Protein AF-A0A7D9K1Y2-F1 (afdb_monomer_lite)

Foldseek 3Di:
DDDDPDDDDDDQPLVVLVVLVVVVCLRLPPPDPSVVVPPSVVVSLVVVCVVRVHDSVVSNVSSVVVSCVVVVVVPPPDD

Sequence (79 aa):
MVEATESTSTEFDKEFFIEEVRQLSCLWDTNSSLYKDRTVKSNAWKKLSEIFDRDVDFLQRQLKNVKDSLKDVSTRGPR

pLDDT: mean 74.7, std 13.66, range [41.94, 90.38]

InterPro domains:
  IPR006578 MADF domain [PF10545] (17-71)
  IPR006578 MADF domain [PS51029] (16-79)

Secondary structure (DSSP, 8-state):
---------S---HHHHHHHHHH-HHHH-SSSHHHH-HHHHHHHHHHHHHHHT--HHHHHHHHHHHHHHHHHTTT----

Radius of gyration: 15.17 Å; chains: 1; bounding box: 28×42×43 Å

Structure (mmCIF, N/CA/C/O backbone):
data_AF-A0A7D9K1Y2-F1
#
_entry.id   AF-A0A7D9K1Y2-F1
#
loop_
_atom_site.group_PDB
_atom_site.id
_atom_site.type_symbol
_atom_site.label_atom_id
_atom_site.label_alt_id
_atom_site.label_comp_id
_atom_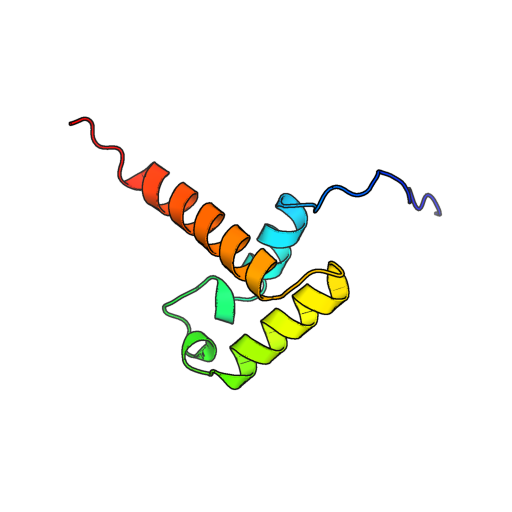site.label_asym_id
_atom_site.label_entity_id
_atom_site.label_seq_id
_atom_site.pdbx_PDB_ins_code
_atom_site.Cartn_x
_atom_site.Cartn_y
_atom_site.Cartn_z
_atom_site.occupancy
_atom_site.B_iso_or_equiv
_atom_site.auth_seq_id
_atom_site.auth_comp_id
_atom_site.auth_asym_id
_atom_site.auth_atom_id
_atom_site.pdbx_PDB_model_num
ATOM 1 N N . MET A 1 1 ? 5.326 30.539 13.395 1.00 49.72 1 MET A N 1
ATOM 2 C CA . MET A 1 1 ? 5.154 29.089 13.167 1.00 49.72 1 MET A CA 1
ATOM 3 C C . MET A 1 1 ? 3.672 28.836 13.013 1.00 49.72 1 MET A C 1
ATOM 5 O O . MET A 1 1 ? 3.023 28.704 14.032 1.00 49.72 1 MET A O 1
ATOM 9 N N . VAL A 1 2 ? 3.145 28.893 11.792 1.00 72.56 2 VAL A N 1
ATOM 10 C CA . VAL A 1 2 ? 1.917 28.211 11.347 1.00 72.56 2 VAL A CA 1
ATOM 11 C C . VAL A 1 2 ? 1.678 28.639 9.904 1.00 72.56 2 VAL A C 1
ATOM 13 O O . VAL A 1 2 ? 1.136 29.708 9.694 1.00 72.56 2 VAL A O 1
ATOM 16 N N . GLU A 1 3 ? 2.081 27.835 8.925 1.00 44.31 3 GLU A N 1
ATOM 17 C CA . GLU A 1 3 ? 1.471 27.894 7.589 1.00 44.31 3 GLU A CA 1
ATOM 18 C C . GLU A 1 3 ? 1.299 26.456 7.108 1.00 44.31 3 GLU A C 1
ATOM 20 O O . GLU A 1 3 ? 2.122 25.886 6.396 1.00 44.31 3 GLU A O 1
ATOM 25 N N . ALA A 1 4 ? 0.230 25.845 7.622 1.00 65.19 4 ALA A N 1
ATOM 26 C CA . ALA A 1 4 ? -0.399 24.694 7.009 1.00 65.19 4 ALA A CA 1
ATOM 27 C C . ALA A 1 4 ? -0.961 25.162 5.663 1.00 65.19 4 ALA A C 1
ATOM 29 O O . ALA A 1 4 ? -1.918 25.933 5.621 1.00 65.19 4 ALA A O 1
ATOM 30 N N . THR A 1 5 ? -0.337 24.737 4.570 1.00 55.59 5 THR A N 1
ATOM 31 C CA . THR A 1 5 ? -0.915 24.847 3.231 1.00 55.59 5 THR A CA 1
ATOM 32 C C . THR A 1 5 ? -1.650 23.546 2.932 1.00 55.59 5 THR A C 1
ATOM 34 O O . THR A 1 5 ? -1.180 22.670 2.217 1.00 55.59 5 THR A O 1
ATOM 37 N N . GLU A 1 6 ? -2.829 23.413 3.541 1.00 69.38 6 GLU A N 1
ATOM 38 C CA . GLU A 1 6 ? -3.893 22.588 2.978 1.00 69.38 6 GLU A CA 1
ATOM 39 C C . GLU A 1 6 ? -4.411 23.283 1.718 1.00 69.38 6 GLU A C 1
ATOM 41 O O . GLU A 1 6 ? -4.855 24.430 1.791 1.00 69.38 6 GLU A O 1
ATOM 46 N N . SER A 1 7 ? -4.380 22.563 0.593 1.00 69.00 7 SER A N 1
ATOM 47 C CA . SER A 1 7 ? -5.351 22.572 -0.518 1.00 69.00 7 SER A CA 1
ATOM 48 C C . SER A 1 7 ? -4.659 22.553 -1.880 1.00 69.00 7 SER A C 1
ATOM 50 O O . SER A 1 7 ? -4.491 23.591 -2.514 1.00 69.00 7 SER A O 1
ATOM 52 N N . THR A 1 8 ? -4.390 21.351 -2.396 1.00 41.94 8 THR A N 1
ATOM 53 C CA . THR A 1 8 ? -4.593 21.121 -3.831 1.00 41.94 8 THR A CA 1
ATOM 54 C C . THR A 1 8 ? -5.281 19.776 -4.028 1.00 41.94 8 THR A C 1
ATOM 56 O O . THR A 1 8 ? -4.752 18.739 -3.655 1.00 41.94 8 THR A O 1
ATOM 59 N N . SER A 1 9 ? -6.517 19.862 -4.522 1.00 48.50 9 SER A N 1
ATOM 60 C CA . SER A 1 9 ? -7.254 18.913 -5.359 1.00 48.50 9 SER A CA 1
ATOM 61 C C . SER A 1 9 ? -6.791 17.460 -5.399 1.00 48.50 9 SER A C 1
ATOM 63 O O . SER A 1 9 ? -5.717 17.191 -5.900 1.00 48.50 9 SER A O 1
ATOM 65 N N . THR A 1 10 ? -7.690 16.547 -5.013 1.00 55.12 10 THR A N 1
ATOM 66 C CA . THR A 1 10 ? -8.161 15.339 -5.741 1.00 55.12 10 THR A CA 1
ATOM 67 C C . THR A 1 10 ? -7.237 14.600 -6.727 1.00 55.12 10 THR A C 1
ATOM 69 O O . THR A 1 10 ? -7.717 13.894 -7.610 1.00 55.12 10 THR A O 1
ATOM 72 N N . GLU A 1 11 ? -5.930 14.688 -6.595 1.00 61.78 11 GLU A N 1
ATOM 73 C CA . GLU A 1 11 ? -4.953 14.038 -7.443 1.00 61.78 11 GLU A CA 1
ATOM 74 C C . GLU A 1 11 ? -4.117 13.195 -6.509 1.00 61.78 11 GLU A C 1
ATOM 76 O O . GLU A 1 11 ? -3.442 13.678 -5.616 1.00 61.78 11 GLU A O 1
ATOM 81 N N . PHE A 1 12 ? -4.278 11.886 -6.648 1.00 70.12 12 PHE A N 1
ATOM 82 C CA . PHE A 1 12 ? -3.503 10.915 -5.904 1.00 70.12 12 PHE A CA 1
ATOM 83 C C . PHE A 1 12 ? -2.012 11.264 -6.034 1.00 70.12 12 PHE A C 1
ATOM 85 O O . PHE A 1 12 ? -1.447 11.085 -7.118 1.00 70.12 12 PHE A O 1
ATOM 92 N N . ASP A 1 13 ? -1.409 11.759 -4.948 1.00 79.75 13 ASP A N 1
ATOM 93 C CA . ASP A 1 13 ? 0.008 12.104 -4.863 1.00 79.75 13 ASP A CA 1
ATOM 94 C C . ASP A 1 13 ? 0.844 10.835 -5.006 1.00 79.75 13 ASP A C 1
ATOM 96 O O . ASP A 1 13 ? 1.190 10.144 -4.045 1.00 79.75 13 ASP A O 1
ATOM 100 N N . LYS A 1 14 ? 1.137 10.490 -6.262 1.00 79.81 14 LYS A N 1
ATOM 101 C CA . LYS A 1 14 ? 1.949 9.323 -6.617 1.00 79.81 14 LYS A CA 1
ATOM 102 C C . LYS A 1 14 ? 3.317 9.418 -5.956 1.00 79.81 14 LYS A C 1
ATOM 104 O O . LYS A 1 14 ? 3.840 8.392 -5.549 1.00 79.81 14 LYS A O 1
ATOM 109 N N . GLU A 1 15 ? 3.881 10.617 -5.851 1.00 82.19 15 GLU A N 1
ATOM 110 C CA . GLU A 1 15 ? 5.182 10.854 -5.221 1.00 82.19 15 GLU A CA 1
ATOM 111 C C . GLU A 1 15 ? 5.136 10.480 -3.737 1.00 82.19 15 GLU A C 1
ATOM 113 O O . GLU A 1 15 ? 5.869 9.582 -3.320 1.00 82.19 15 GLU A O 1
ATOM 118 N N . PHE A 1 16 ? 4.170 11.028 -2.992 1.00 84.75 16 PHE A N 1
ATOM 119 C CA . PHE A 1 16 ? 3.947 10.689 -1.585 1.00 84.75 16 PHE A CA 1
ATOM 120 C C . PHE A 1 16 ? 3.634 9.195 -1.386 1.00 84.75 16 PHE A C 1
ATOM 122 O O . PHE A 1 16 ? 4.168 8.543 -0.490 1.00 84.75 16 PHE A O 1
ATOM 129 N N . PHE A 1 17 ? 2.830 8.597 -2.271 1.00 85.75 17 PHE A N 1
ATOM 130 C CA . PHE A 1 17 ? 2.554 7.158 -2.254 1.00 85.75 17 PHE A CA 1
ATOM 131 C C . PHE A 1 17 ? 3.816 6.316 -2.445 1.00 85.75 17 PHE A C 1
ATOM 133 O O . PHE A 1 17 ? 4.005 5.309 -1.763 1.00 85.75 17 PHE A O 1
ATOM 140 N N . ILE A 1 18 ? 4.693 6.701 -3.370 1.00 84.19 18 ILE A N 1
ATOM 141 C CA . ILE A 1 18 ? 5.948 5.989 -3.609 1.00 84.19 18 ILE A CA 1
ATOM 142 C C . ILE A 1 18 ? 6.865 6.120 -2.396 1.00 84.19 18 ILE A C 1
ATOM 144 O O . ILE A 1 18 ? 7.505 5.135 -2.034 1.00 84.19 18 ILE A O 1
ATOM 148 N N . GLU A 1 19 ? 6.925 7.286 -1.754 1.00 86.12 19 GLU A N 1
ATOM 149 C CA . GLU A 1 19 ? 7.698 7.485 -0.526 1.00 86.12 19 GLU A CA 1
ATOM 150 C C . GLU A 1 19 ? 7.187 6.606 0.620 1.00 86.12 19 GLU A C 1
ATOM 152 O O . GLU A 1 19 ? 7.974 5.864 1.211 1.00 86.12 19 GLU A O 1
ATOM 157 N N . GLU A 1 20 ? 5.879 6.593 0.877 1.00 86.31 20 GLU A N 1
ATOM 158 C CA . GLU A 1 20 ? 5.264 5.729 1.892 1.00 86.31 20 GLU A CA 1
ATOM 159 C C . GLU A 1 20 ? 5.495 4.242 1.595 1.00 86.31 20 GLU A C 1
ATOM 161 O O . GLU A 1 20 ? 5.901 3.467 2.465 1.00 86.31 20 GLU A O 1
ATOM 166 N N . VAL A 1 21 ? 5.320 3.812 0.342 1.00 84.69 21 VAL A N 1
ATOM 167 C CA . VAL A 1 21 ? 5.576 2.415 -0.025 1.00 84.69 21 VAL A CA 1
ATOM 168 C C . VAL A 1 21 ? 7.066 2.068 0.050 1.00 84.69 21 VAL A C 1
ATOM 170 O O . VAL A 1 21 ? 7.400 0.939 0.407 1.00 84.69 21 VAL A O 1
ATOM 173 N N . ARG A 1 22 ? 7.976 3.003 -0.246 1.00 82.25 22 ARG A N 1
ATOM 174 C CA . ARG A 1 22 ? 9.428 2.805 -0.084 1.00 82.25 22 ARG A CA 1
ATOM 175 C C . ARG A 1 22 ? 9.828 2.686 1.384 1.00 82.25 22 ARG A C 1
ATOM 177 O O . ARG A 1 22 ? 10.701 1.874 1.686 1.00 82.25 22 ARG A O 1
ATOM 184 N N . GLN A 1 23 ? 9.191 3.437 2.283 1.00 80.94 23 GLN A N 1
ATOM 185 C CA . GLN A 1 23 ? 9.363 3.272 3.732 1.00 80.94 23 GLN A CA 1
ATOM 186 C C . GLN A 1 23 ? 8.876 1.889 4.195 1.00 80.94 23 GLN A C 1
ATOM 188 O O . GLN A 1 23 ? 9.472 1.255 5.069 1.00 80.94 23 GLN A O 1
ATOM 193 N N . LEU A 1 24 ? 7.833 1.365 3.550 1.00 81.25 24 LEU A N 1
ATOM 194 C CA . LEU A 1 24 ? 7.316 0.018 3.762 1.00 81.25 24 LEU A CA 1
ATOM 195 C C . LEU A 1 24 ? 8.137 -1.018 2.972 1.00 81.25 24 LEU A C 1
ATOM 197 O O . LEU A 1 24 ? 7.696 -1.562 1.955 1.00 81.25 24 LEU A O 1
ATOM 201 N N . SER A 1 25 ? 9.317 -1.371 3.497 1.00 68.44 25 SER A N 1
ATOM 202 C CA . SER A 1 25 ? 10.198 -2.421 2.939 1.00 68.44 25 SER A CA 1
ATOM 203 C C . SER A 1 25 ? 9.459 -3.740 2.642 1.00 68.44 25 SER A C 1
ATOM 205 O O . SER A 1 25 ? 9.769 -4.415 1.669 1.00 68.44 25 SER A O 1
ATOM 207 N N . CYS A 1 26 ? 8.393 -4.053 3.383 1.00 74.75 26 CYS A N 1
ATOM 208 C CA . CYS A 1 26 ? 7.526 -5.222 3.183 1.00 74.75 26 CYS A CA 1
ATOM 209 C C . CYS A 1 26 ? 6.756 -5.234 1.843 1.00 74.75 26 CYS A C 1
ATOM 211 O O . CYS A 1 26 ? 6.252 -6.276 1.429 1.00 74.75 26 CYS A O 1
ATOM 213 N N . LEU A 1 27 ? 6.588 -4.078 1.193 1.00 75.19 27 LEU A N 1
ATOM 214 C CA . LEU A 1 27 ? 5.853 -3.906 -0.067 1.00 75.19 27 LEU A CA 1
ATOM 215 C C . LEU A 1 27 ? 6.786 -3.615 -1.243 1.00 75.19 27 LEU A C 1
ATOM 217 O O . LEU A 1 27 ? 6.600 -4.138 -2.354 1.00 75.19 27 LEU A O 1
ATOM 221 N N . TRP A 1 28 ? 7.787 -2.774 -0.998 1.00 78.00 28 TRP A N 1
ATOM 222 C CA . TRP A 1 28 ? 8.771 -2.396 -1.997 1.00 78.00 28 TRP A CA 1
ATOM 223 C C . TRP A 1 28 ? 9.787 -3.507 -2.238 1.00 78.00 28 TRP A C 1
ATOM 225 O O . TRP A 1 28 ? 9.936 -3.977 -3.375 1.00 78.00 28 TRP A O 1
ATOM 235 N N . ASP A 1 29 ? 10.422 -3.960 -1.159 1.00 71.88 29 ASP A N 1
ATOM 236 C CA . ASP A 1 29 ? 11.537 -4.885 -1.198 1.00 71.88 29 ASP A CA 1
ATOM 237 C C . ASP A 1 29 ? 11.036 -6.329 -1.205 1.00 71.88 29 ASP A C 1
ATOM 239 O O . ASP A 1 29 ? 10.297 -6.777 -0.336 1.00 71.88 29 ASP A O 1
ATOM 243 N N . THR A 1 30 ? 11.404 -7.060 -2.254 1.00 66.31 30 THR A N 1
ATOM 244 C CA . THR A 1 30 ? 10.971 -8.455 -2.453 1.00 66.31 30 THR A CA 1
ATOM 245 C C . THR A 1 30 ? 11.933 -9.446 -1.776 1.00 66.31 30 THR A C 1
ATOM 247 O O . THR A 1 30 ? 11.624 -10.631 -1.697 1.00 66.31 30 THR A O 1
ATOM 250 N N . ASN A 1 31 ? 13.090 -8.973 -1.295 1.00 64.94 31 ASN A N 1
ATOM 251 C CA . ASN A 1 31 ? 14.098 -9.762 -0.579 1.00 64.94 31 ASN A CA 1
ATOM 252 C C . ASN A 1 31 ? 13.928 -9.704 0.947 1.00 64.94 31 ASN A C 1
ATOM 254 O O . ASN A 1 31 ? 14.456 -10.555 1.657 1.00 64.94 31 ASN A O 1
ATOM 258 N N . SER A 1 32 ? 13.187 -8.728 1.462 1.00 63.97 32 SER A N 1
ATOM 259 C CA . SER A 1 32 ? 12.909 -8.578 2.884 1.00 63.97 32 SER A CA 1
ATOM 260 C C . SER A 1 32 ? 12.077 -9.752 3.407 1.00 63.97 32 SER A C 1
ATOM 262 O O . SER A 1 32 ? 11.053 -10.108 2.823 1.00 63.97 32 SER A O 1
ATOM 264 N N . SER A 1 33 ? 12.459 -10.334 4.550 1.00 65.38 33 SER A N 1
ATOM 265 C CA . SER A 1 33 ? 11.691 -11.412 5.201 1.00 65.38 33 SER A CA 1
ATOM 266 C C . SER A 1 33 ? 10.229 -11.019 5.443 1.00 65.38 33 SER A C 1
ATOM 268 O O . SER A 1 33 ? 9.334 -11.848 5.310 1.00 65.38 33 SER A O 1
ATOM 270 N N . LEU A 1 34 ? 9.982 -9.728 5.683 1.00 63.59 34 LEU A N 1
ATOM 271 C CA . LEU A 1 34 ? 8.654 -9.153 5.901 1.00 63.59 34 LEU A CA 1
ATOM 272 C C . LEU A 1 34 ? 7.768 -9.147 4.642 1.00 63.59 34 LEU A C 1
ATOM 274 O O . LEU A 1 34 ? 6.551 -9.021 4.749 1.00 63.59 34 LEU A O 1
ATOM 278 N N . TYR A 1 35 ? 8.351 -9.295 3.447 1.00 66.88 35 TYR A N 1
ATOM 279 C CA . TYR A 1 35 ? 7.601 -9.475 2.200 1.00 66.88 35 TYR A CA 1
ATOM 280 C C . TYR A 1 35 ? 6.872 -10.825 2.166 1.00 66.88 35 TYR A C 1
ATOM 282 O O . TYR A 1 35 ? 5.801 -10.958 1.564 1.00 66.88 35 TYR A O 1
ATOM 290 N N . LYS A 1 36 ? 7.449 -11.839 2.826 1.00 67.19 36 LYS A N 1
ATOM 291 C CA . LYS A 1 36 ? 6.886 -13.191 2.921 1.00 67.19 36 LYS A CA 1
ATOM 292 C C . LYS A 1 36 ? 5.711 -13.248 3.903 1.00 67.19 36 LYS A C 1
ATOM 294 O O . LYS A 1 36 ? 4.816 -14.079 3.740 1.00 67.19 36 LYS A O 1
ATOM 299 N N . ASP A 1 37 ? 5.669 -12.322 4.860 1.00 79.50 37 ASP A N 1
ATOM 300 C CA . ASP A 1 37 ? 4.583 -12.169 5.821 1.00 79.50 37 ASP A CA 1
ATOM 301 C C . ASP A 1 37 ? 3.340 -11.530 5.192 1.00 79.50 37 ASP A C 1
ATOM 303 O O . ASP A 1 37 ? 3.198 -10.311 5.049 1.00 79.50 37 ASP A O 1
ATOM 307 N N . ARG A 1 38 ? 2.368 -12.386 4.863 1.00 78.62 38 ARG A N 1
ATOM 308 C CA . ARG A 1 38 ? 1.085 -11.972 4.275 1.00 78.62 38 ARG A CA 1
ATOM 309 C C . ARG A 1 38 ? 0.335 -10.973 5.164 1.00 78.62 38 ARG A C 1
ATOM 311 O O . ARG A 1 38 ? -0.279 -10.046 4.642 1.00 78.62 38 ARG A O 1
ATOM 318 N N . THR A 1 39 ? 0.433 -11.127 6.484 1.00 83.88 39 THR A N 1
ATOM 319 C CA . THR A 1 39 ? -0.204 -10.254 7.481 1.00 83.88 39 THR A CA 1
ATOM 320 C C . THR A 1 39 ? 0.367 -8.840 7.448 1.00 83.88 39 THR A C 1
ATOM 322 O O . THR A 1 39 ? -0.390 -7.873 7.391 1.00 83.88 39 THR A O 1
ATOM 325 N N . VAL A 1 40 ? 1.698 -8.711 7.425 1.00 83.38 40 VAL A N 1
ATOM 326 C CA . VAL A 1 40 ? 2.380 -7.410 7.376 1.00 83.38 40 VAL A CA 1
ATOM 327 C C . VAL A 1 40 ? 2.039 -6.695 6.073 1.00 83.38 40 VAL A C 1
ATOM 329 O O . VAL A 1 40 ? 1.715 -5.508 6.084 1.00 83.38 40 VAL A O 1
ATOM 332 N N . LYS A 1 41 ? 2.007 -7.440 4.963 1.00 82.88 41 LYS A N 1
ATOM 333 C CA . LYS A 1 41 ? 1.624 -6.914 3.653 1.00 82.88 41 LYS A CA 1
ATOM 334 C C . LYS A 1 41 ? 0.191 -6.384 3.636 1.00 82.88 41 LYS A C 1
ATOM 336 O O . LYS A 1 41 ? -0.044 -5.270 3.179 1.00 82.88 41 LYS A O 1
ATOM 341 N N . SER A 1 42 ? -0.763 -7.163 4.144 1.00 85.06 42 SER A N 1
ATOM 342 C CA . SER A 1 42 ? -2.168 -6.752 4.232 1.00 85.06 42 SER A CA 1
ATOM 343 C C . SER A 1 42 ? -2.363 -5.542 5.146 1.00 85.06 42 SER A C 1
ATOM 345 O O . SER A 1 42 ? -3.123 -4.645 4.799 1.00 85.06 42 SER A O 1
ATOM 347 N N . ASN A 1 43 ? -1.653 -5.478 6.275 1.00 88.06 43 ASN A N 1
ATOM 348 C CA . ASN A 1 43 ? -1.724 -4.338 7.187 1.00 88.06 43 ASN A CA 1
ATOM 349 C C . ASN A 1 43 ? -1.149 -3.058 6.557 1.00 88.06 43 ASN A C 1
ATOM 351 O O . ASN A 1 43 ? -1.746 -1.993 6.670 1.00 88.06 43 ASN A O 1
ATOM 355 N N . ALA A 1 44 ? -0.022 -3.173 5.850 1.00 87.31 44 ALA A N 1
ATOM 356 C CA . ALA A 1 44 ? 0.604 -2.067 5.131 1.00 87.31 44 ALA A CA 1
ATOM 357 C C . ALA A 1 44 ? -0.314 -1.514 4.028 1.00 87.31 44 ALA A C 1
ATOM 359 O O . ALA A 1 44 ? -0.530 -0.309 3.947 1.00 87.31 44 ALA A O 1
ATOM 360 N N . TRP A 1 45 ? -0.932 -2.395 3.235 1.00 88.31 45 TRP A N 1
ATOM 361 C CA . TRP A 1 45 ? -1.918 -1.991 2.232 1.00 88.31 45 TRP A CA 1
ATOM 362 C C . TRP A 1 45 ? -3.151 -1.329 2.832 1.00 88.31 45 TRP A C 1
ATOM 364 O O . TRP A 1 45 ? -3.632 -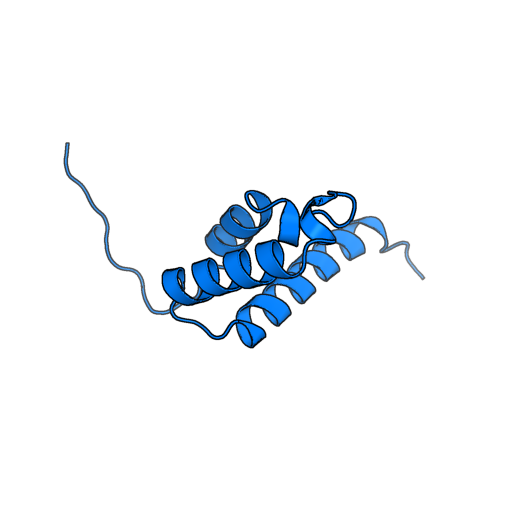0.343 2.287 1.00 88.31 45 TRP A O 1
ATOM 374 N N . LYS A 1 46 ? -3.658 -1.860 3.948 1.00 88.88 46 LYS A N 1
ATOM 375 C CA . LYS A 1 46 ? -4.825 -1.299 4.627 1.00 88.88 46 LYS A CA 1
ATOM 376 C C . LYS A 1 46 ? -4.540 0.106 5.161 1.00 88.88 46 LYS A C 1
ATOM 378 O O . LYS A 1 46 ? -5.368 0.986 4.977 1.00 88.88 46 LYS A O 1
ATOM 383 N N . LYS A 1 47 ? -3.348 0.333 5.725 1.00 87.88 47 LYS A N 1
ATOM 384 C CA . LYS A 1 47 ? -2.893 1.674 6.123 1.00 87.88 47 LYS A CA 1
ATOM 385 C C . LYS A 1 47 ? -2.856 2.637 4.941 1.00 87.88 47 LYS A C 1
ATOM 387 O O . LYS A 1 47 ? -3.412 3.717 5.035 1.00 87.88 47 LYS A O 1
ATOM 392 N N . LEU A 1 48 ? -2.256 2.236 3.819 1.00 86.56 48 LEU A N 1
ATOM 393 C CA . LEU A 1 48 ? -2.219 3.080 2.620 1.00 86.56 48 LEU A CA 1
ATOM 394 C C . LEU A 1 48 ? -3.631 3.355 2.081 1.00 86.56 48 LEU A C 1
ATOM 396 O O . LEU A 1 48 ? -3.940 4.469 1.691 1.00 86.56 48 LEU A O 1
ATOM 400 N N . SER A 1 49 ? -4.511 2.358 2.089 1.00 88.75 49 SER A N 1
ATOM 401 C CA . SER A 1 49 ? -5.904 2.525 1.667 1.00 88.75 49 SER A CA 1
ATOM 402 C C . SER A 1 49 ? -6.644 3.571 2.504 1.00 88.75 49 SER A C 1
ATOM 404 O O . SER A 1 49 ? -7.377 4.374 1.940 1.00 88.75 49 SER A O 1
ATOM 406 N N . GLU A 1 50 ? -6.392 3.599 3.814 1.00 88.25 50 GLU A N 1
ATOM 407 C CA . GLU A 1 50 ? -6.969 4.566 4.753 1.00 88.25 50 GLU A 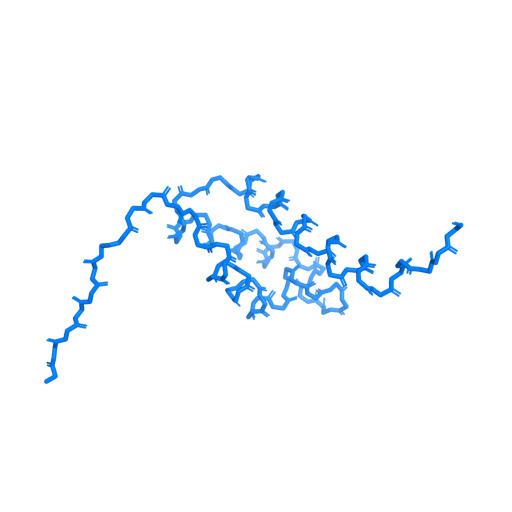CA 1
ATOM 408 C C . GLU A 1 50 ? -6.344 5.965 4.621 1.00 88.25 50 GLU A C 1
ATOM 410 O O . GLU A 1 50 ? -7.064 6.955 4.629 1.00 88.25 50 GLU A O 1
ATOM 415 N N . ILE A 1 51 ? -5.021 6.059 4.433 1.00 85.50 51 ILE A N 1
ATOM 416 C CA . ILE A 1 51 ? -4.303 7.339 4.263 1.00 85.50 51 ILE A CA 1
ATOM 417 C C . ILE A 1 51 ? -4.709 8.032 2.959 1.00 85.50 51 ILE A C 1
ATOM 419 O O . ILE A 1 51 ? -4.900 9.243 2.926 1.00 85.50 51 ILE A O 1
ATOM 423 N N . PHE A 1 52 ? -4.810 7.261 1.877 1.00 84.00 52 PHE A N 1
ATOM 424 C CA . PHE A 1 52 ? -5.082 7.792 0.544 1.00 84.00 52 PHE A CA 1
ATOM 425 C C . PHE A 1 52 ? -6.575 7.791 0.190 1.00 84.00 52 PHE A C 1
ATOM 427 O O . PHE A 1 52 ? -6.916 8.280 -0.883 1.00 84.00 52 PHE A O 1
ATOM 434 N N . ASP A 1 53 ? -7.442 7.229 1.041 1.00 86.19 53 ASP A N 1
ATOM 435 C CA . ASP A 1 53 ? -8.870 6.998 0.765 1.00 86.19 53 ASP A CA 1
ATOM 436 C C . ASP A 1 53 ? -9.089 6.342 -0.620 1.00 86.19 53 ASP A C 1
ATOM 438 O O . ASP A 1 53 ? -9.783 6.831 -1.523 1.00 86.19 53 ASP A O 1
ATOM 442 N N . ARG A 1 54 ? -8.367 5.238 -0.850 1.00 86.44 54 ARG A N 1
ATOM 443 C CA . ARG A 1 54 ? -8.353 4.510 -2.130 1.00 86.44 54 ARG A CA 1
ATOM 444 C C . ARG A 1 54 ? -8.358 3.009 -1.931 1.00 86.44 54 ARG A C 1
ATOM 446 O O . ARG A 1 54 ? -7.816 2.489 -0.960 1.00 86.44 54 ARG A O 1
ATOM 453 N N . ASP A 1 55 ? -8.889 2.298 -2.918 1.00 90.38 55 ASP A N 1
ATOM 454 C CA . ASP A 1 55 ? -8.853 0.843 -2.952 1.00 90.38 55 ASP A CA 1
ATOM 455 C C . ASP A 1 55 ? -7.430 0.289 -2.949 1.00 90.38 55 ASP A C 1
ATOM 457 O O . ASP A 1 55 ? -6.564 0.701 -3.725 1.00 90.38 55 ASP A O 1
ATOM 461 N N . VAL A 1 56 ? -7.225 -0.752 -2.144 1.00 88.88 56 VAL A N 1
ATOM 462 C CA . VAL A 1 56 ? -5.979 -1.526 -2.135 1.00 88.88 56 VAL A CA 1
ATOM 463 C C . VAL A 1 56 ? -5.633 -2.035 -3.540 1.00 88.88 56 VAL A C 1
ATOM 465 O O . VAL A 1 56 ? -4.466 -1.992 -3.920 1.00 88.88 56 VAL A O 1
ATOM 468 N N . ASP A 1 57 ? -6.624 -2.449 -4.341 1.00 89.00 57 ASP A N 1
ATOM 469 C CA . ASP A 1 57 ? -6.404 -2.860 -5.738 1.00 89.00 57 ASP A CA 1
ATOM 470 C C . ASP A 1 57 ? -5.797 -1.727 -6.579 1.00 89.00 57 ASP A C 1
ATOM 472 O O . ASP A 1 57 ? -4.800 -1.925 -7.280 1.00 89.00 57 ASP A O 1
ATOM 476 N N . PHE A 1 58 ? -6.342 -0.514 -6.454 1.00 87.81 58 PHE A N 1
ATOM 477 C CA . PHE A 1 58 ? -5.837 0.658 -7.162 1.00 87.81 58 PHE A CA 1
ATOM 478 C C . PHE A 1 58 ? -4.379 0.945 -6.780 1.00 87.81 58 PHE A C 1
ATOM 480 O O . PHE A 1 58 ? -3.520 1.101 -7.655 1.00 87.81 58 PHE A O 1
ATOM 487 N N . LEU A 1 59 ? -4.079 0.931 -5.480 1.00 87.25 59 LEU A N 1
ATOM 488 C CA . LEU A 1 59 ? -2.735 1.158 -4.952 1.00 87.25 59 LEU A CA 1
ATOM 489 C C . LEU A 1 59 ? -1.754 0.058 -5.393 1.00 87.25 59 LEU A C 1
ATOM 491 O O . LEU A 1 59 ? -0.627 0.348 -5.800 1.00 87.25 59 LEU A O 1
ATOM 495 N N . GLN A 1 60 ? -2.184 -1.206 -5.403 1.00 87.38 60 GLN A N 1
ATOM 496 C CA . GLN A 1 60 ? -1.394 -2.329 -5.911 1.00 87.38 60 GLN A CA 1
ATOM 497 C C . GLN A 1 60 ? -1.048 -2.165 -7.393 1.00 87.38 60 GLN A C 1
ATOM 499 O O . GLN A 1 60 ? 0.085 -2.446 -7.798 1.00 87.38 60 GLN A O 1
ATOM 504 N N . ARG A 1 61 ? -2.000 -1.703 -8.209 1.00 88.56 61 ARG A N 1
ATOM 505 C CA . ARG A 1 61 ? -1.792 -1.450 -9.642 1.00 88.56 61 ARG A CA 1
ATOM 506 C C . ARG A 1 61 ? -0.840 -0.281 -9.869 1.00 88.56 61 ARG A C 1
ATOM 508 O O . ARG A 1 61 ? 0.059 -0.406 -10.701 1.00 88.56 61 ARG A O 1
ATOM 515 N N . GLN A 1 62 ? -0.980 0.808 -9.107 1.00 87.56 62 GLN A N 1
ATOM 516 C CA . GLN A 1 62 ? -0.038 1.931 -9.151 1.00 87.56 62 GLN A CA 1
ATOM 517 C C . GLN A 1 62 ? 1.370 1.490 -8.757 1.00 87.56 62 GLN A C 1
ATOM 519 O O . GLN A 1 62 ? 2.310 1.722 -9.514 1.00 87.56 62 GLN A O 1
ATOM 524 N N . LEU A 1 63 ? 1.516 0.769 -7.643 1.00 85.06 63 LEU A N 1
ATOM 525 C CA . LEU A 1 63 ? 2.812 0.258 -7.209 1.00 85.06 63 LEU A CA 1
ATOM 526 C C . LEU A 1 63 ? 3.444 -0.653 -8.264 1.00 85.06 63 LEU A C 1
ATOM 528 O O . LEU A 1 63 ? 4.641 -0.559 -8.521 1.00 85.06 63 LEU A O 1
ATOM 532 N N . LYS A 1 64 ? 2.657 -1.536 -8.888 1.00 84.50 64 LYS A N 1
ATOM 533 C CA . LYS A 1 64 ? 3.155 -2.408 -9.955 1.00 84.50 64 LYS A CA 1
ATOM 534 C C . LYS A 1 64 ? 3.681 -1.593 -11.137 1.00 84.50 64 LYS A C 1
ATOM 536 O O . LYS A 1 64 ? 4.769 -1.898 -11.604 1.00 84.50 64 LYS A O 1
ATOM 541 N N . ASN A 1 65 ? 2.955 -0.562 -11.570 1.00 85.31 65 ASN A N 1
ATOM 542 C CA . ASN A 1 65 ? 3.374 0.325 -12.658 1.00 85.31 65 ASN A CA 1
ATOM 543 C C . ASN A 1 65 ? 4.673 1.083 -12.321 1.00 85.31 65 ASN A C 1
ATOM 545 O O . ASN A 1 65 ? 5.604 1.119 -13.120 1.00 85.31 65 ASN A O 1
ATOM 549 N N . VAL A 1 66 ? 4.781 1.614 -11.099 1.00 82.94 66 VAL A N 1
ATOM 550 C CA . VAL A 1 66 ? 6.006 2.277 -10.624 1.00 82.94 66 VAL A CA 1
ATOM 551 C C . VAL A 1 66 ? 7.183 1.301 -10.595 1.00 82.94 66 VAL A C 1
ATOM 553 O O . VAL A 1 66 ? 8.256 1.607 -11.108 1.00 82.94 66 VAL A O 1
ATOM 556 N N . LYS A 1 67 ? 6.994 0.105 -10.024 1.00 80.19 67 LYS A N 1
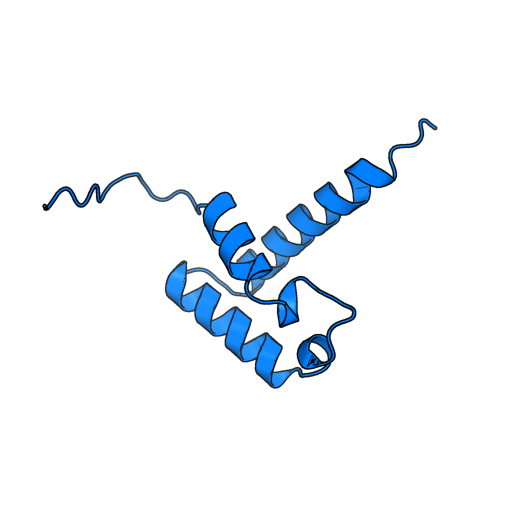ATOM 557 C CA . LYS A 1 67 ? 8.040 -0.929 -9.958 1.00 80.19 67 LYS A CA 1
ATOM 558 C C . LYS A 1 67 ? 8.464 -1.403 -11.345 1.00 80.19 67 LYS A C 1
A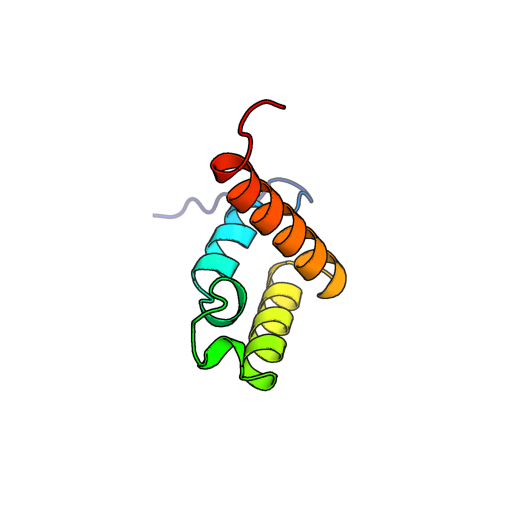TOM 560 O O . LYS A 1 67 ? 9.634 -1.712 -11.532 1.00 80.19 67 LYS A O 1
ATOM 565 N N . ASP A 1 68 ? 7.526 -1.488 -12.280 1.00 81.38 68 ASP A N 1
ATOM 566 C CA . ASP A 1 68 ? 7.793 -1.828 -13.675 1.00 81.38 68 ASP A CA 1
ATOM 567 C C . ASP A 1 68 ? 8.637 -0.738 -14.345 1.00 81.38 68 ASP A C 1
ATOM 569 O O . ASP A 1 68 ? 9.744 -1.021 -14.793 1.00 81.38 68 ASP A O 1
ATOM 573 N N . SER A 1 69 ? 8.212 0.524 -14.240 1.00 79.81 69 SER A N 1
ATOM 574 C CA . SER A 1 69 ? 8.948 1.689 -14.753 1.00 79.81 69 SER A CA 1
ATOM 575 C C . SER A 1 69 ? 10.375 1.795 -14.185 1.00 79.81 69 SER A C 1
ATOM 577 O O . SER A 1 69 ? 11.313 2.150 -14.897 1.00 79.81 69 SER A O 1
ATOM 579 N N . LEU A 1 70 ? 10.572 1.436 -12.912 1.00 70.56 70 LEU A N 1
ATOM 580 C CA . LEU A 1 70 ? 11.887 1.431 -12.257 1.00 70.56 70 LEU A CA 1
ATOM 581 C C . LEU A 1 70 ? 12.780 0.247 -12.631 1.00 70.56 70 LEU A C 1
ATOM 583 O O . LEU A 1 70 ? 13.998 0.344 -12.520 1.00 70.56 70 LEU A O 1
ATOM 587 N N . LYS A 1 71 ? 12.209 -0.886 -13.038 1.00 63.97 71 LYS A N 1
ATOM 588 C CA . LYS A 1 71 ? 12.987 -2.021 -13.562 1.00 63.97 71 LYS A CA 1
ATOM 589 C C . LYS A 1 71 ? 13.329 -1.823 -15.036 1.00 63.97 71 LYS A C 1
ATOM 591 O O . LYS A 1 71 ? 14.392 -2.240 -15.497 1.00 63.97 71 LYS A O 1
ATOM 596 N N . ASP A 1 72 ? 12.437 -1.162 -15.757 1.00 57.16 72 ASP A N 1
ATOM 597 C CA . ASP A 1 72 ? 12.549 -0.897 -17.182 1.00 57.16 72 ASP A CA 1
ATOM 598 C C . ASP A 1 72 ? 13.651 0.131 -17.498 1.00 57.16 72 ASP A C 1
ATOM 600 O O . ASP A 1 72 ? 14.408 -0.066 -18.449 1.00 57.16 72 ASP A O 1
ATOM 604 N N . VAL A 1 73 ? 13.884 1.130 -16.632 1.00 56.28 73 VAL A N 1
ATOM 605 C CA . VAL A 1 73 ? 15.028 2.059 -16.789 1.00 56.28 73 VAL A CA 1
ATOM 606 C C . VAL A 1 73 ? 16.395 1.355 -16.740 1.00 56.28 73 VAL A C 1
ATOM 608 O O . VAL A 1 73 ? 17.369 1.867 -17.282 1.00 56.28 73 VAL A O 1
ATOM 611 N N . SER A 1 74 ? 16.471 0.154 -16.156 1.00 51.47 74 SER A N 1
ATOM 612 C CA . SER A 1 74 ? 17.691 -0.663 -16.142 1.00 51.47 74 SER A CA 1
ATOM 613 C C . SER A 1 74 ? 17.786 -1.653 -17.313 1.00 51.47 74 SER A C 1
ATOM 615 O O . SER A 1 74 ? 18.842 -2.261 -17.486 1.00 51.47 74 SER A O 1
ATOM 617 N N . THR A 1 75 ? 16.717 -1.850 -18.099 1.00 50.44 75 THR A N 1
ATOM 618 C CA . THR A 1 75 ? 16.623 -2.958 -19.075 1.00 50.44 75 THR A CA 1
ATOM 619 C C . THR A 1 75 ? 16.147 -2.539 -20.469 1.00 50.44 75 THR A C 1
ATOM 621 O O . THR A 1 75 ? 15.954 -3.393 -21.333 1.00 50.44 75 THR A O 1
ATOM 624 N N . ARG A 1 76 ? 16.036 -1.240 -20.765 1.00 47.41 76 ARG A N 1
ATOM 625 C CA . ARG A 1 76 ? 15.990 -0.765 -22.158 1.00 47.41 76 ARG A CA 1
ATOM 626 C C . ARG A 1 76 ? 17.392 -0.772 -22.771 1.00 47.41 76 ARG A C 1
ATOM 628 O O . ARG A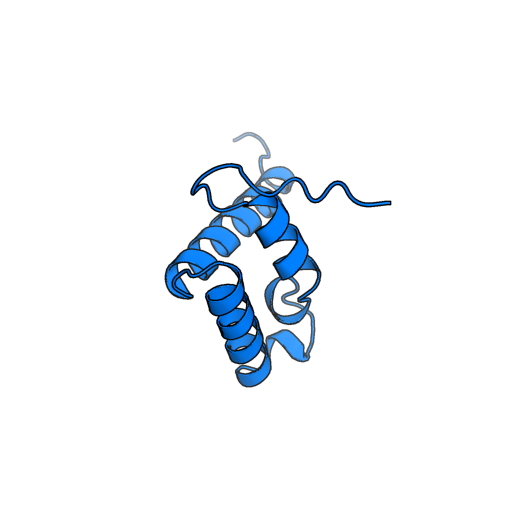 1 76 ? 17.958 0.265 -23.096 1.00 47.41 76 ARG A O 1
ATOM 635 N N . GLY A 1 77 ? 17.950 -1.970 -22.928 1.00 47.59 77 GLY A N 1
ATOM 636 C CA . GLY A 1 77 ? 18.913 -2.218 -23.994 1.00 47.59 77 GLY A CA 1
ATOM 637 C C . GLY A 1 77 ? 18.166 -2.123 -25.330 1.00 47.59 77 GLY A C 1
ATOM 638 O O . GLY A 1 77 ? 17.070 -2.684 -25.432 1.00 47.59 77 GLY A O 1
ATOM 639 N N . PRO A 1 78 ? 18.683 -1.389 -26.329 1.00 55.69 78 PRO A N 1
ATOM 640 C CA . PRO A 1 78 ? 18.010 -1.257 -27.614 1.00 55.69 78 PRO A CA 1
ATOM 641 C C . PRO A 1 78 ? 17.894 -2.639 -28.270 1.00 55.69 78 PRO A C 1
ATOM 643 O O . PRO A 1 78 ? 18.869 -3.393 -28.311 1.00 55.69 78 PRO A O 1
ATOM 646 N N . ARG A 1 79 ? 16.687 -2.972 -28.732 1.00 47.25 79 ARG A N 1
ATOM 647 C CA . ARG A 1 79 ? 16.466 -4.047 -29.703 1.00 47.25 79 ARG A CA 1
ATOM 648 C C . ARG A 1 79 ? 16.582 -3.485 -31.105 1.00 47.25 79 ARG A C 1
ATOM 650 O O . ARG A 1 79 ? 16.068 -2.362 -31.303 1.00 47.25 79 ARG A O 1
#

Organism: Paramuricea clavata (NCBI:txid317549)